Protein AF-A0A401TPR6-F1 (afdb_monomer)

Nearest PDB structures (foldseek):
  6ixg-assembly2_B  TM=4.872E-01  e=2.175E+00  Homo sapiens
  3q84-assembly1_A  TM=4.710E-01  e=4.325E+00  Homo sapiens

Structure (mmCIF, N/CA/C/O backbone):
data_AF-A0A401TPR6-F1
#
_entry.id   AF-A0A401TPR6-F1
#
loop_
_atom_site.group_PDB
_atom_site.id
_atom_site.type_symbol
_atom_site.label_atom_id
_atom_site.label_alt_id
_atom_site.label_comp_id
_atom_site.label_asym_id
_atom_site.label_entity_id
_atom_site.label_seq_id
_atom_site.pdbx_PDB_ins_code
_atom_site.Cartn_x
_atom_site.Cartn_y
_atom_site.Cartn_z
_atom_site.occupancy
_atom_site.B_iso_or_equiv
_atom_site.auth_seq_id
_atom_site.auth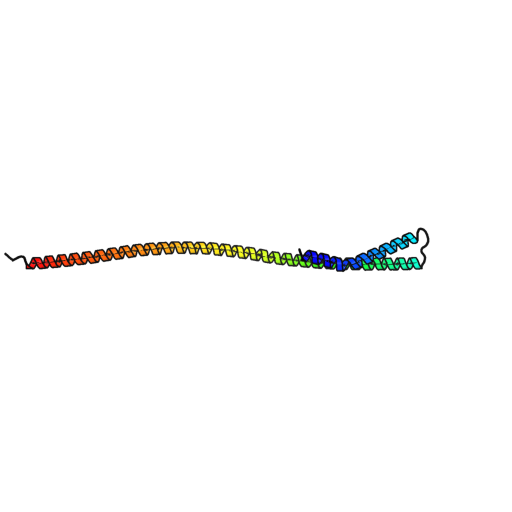_comp_id
_atom_site.auth_asym_id
_atom_site.auth_atom_id
_atom_site.pdbx_PDB_model_num
ATOM 1 N N . MET A 1 1 ? -4.131 3.617 -12.594 1.00 53.53 1 MET A N 1
ATOM 2 C CA . MET A 1 1 ? -4.281 3.525 -14.063 1.00 53.53 1 MET A CA 1
ATOM 3 C C . MET A 1 1 ? -3.724 4.796 -14.695 1.00 53.53 1 MET A C 1
ATOM 5 O O . MET A 1 1 ? -2.890 4.663 -15.572 1.00 53.53 1 MET A O 1
ATOM 9 N N . GLU A 1 2 ? -4.027 5.976 -14.137 1.00 60.84 2 GLU A N 1
ATOM 10 C CA . GLU A 1 2 ? -3.435 7.270 -14.538 1.00 60.84 2 GLU A CA 1
ATOM 11 C C . GLU A 1 2 ? -1.892 7.301 -14.528 1.00 60.84 2 GLU A C 1
ATOM 13 O O . GLU A 1 2 ? -1.305 7.735 -15.510 1.00 60.84 2 GLU A O 1
ATOM 18 N N . ASP A 1 3 ? -1.216 6.764 -13.503 1.00 68.31 3 ASP A N 1
ATOM 19 C CA . ASP A 1 3 ? 0.262 6.804 -13.454 1.00 68.31 3 ASP A CA 1
ATOM 20 C C . ASP A 1 3 ? 0.933 6.021 -14.594 1.00 68.31 3 ASP A C 1
ATOM 22 O O . ASP A 1 3 ? 1.971 6.422 -15.110 1.00 68.31 3 ASP A O 1
ATOM 26 N N . CYS A 1 4 ? 0.328 4.913 -15.028 1.00 72.06 4 CYS A N 1
ATOM 27 C CA . CYS A 1 4 ? 0.882 4.078 -16.094 1.00 72.06 4 CYS A CA 1
ATOM 28 C C . CYS A 1 4 ? 0.769 4.780 -17.457 1.00 72.06 4 CYS A C 1
ATOM 30 O O . CYS A 1 4 ? 1.705 4.750 -18.250 1.00 72.06 4 CYS A O 1
ATOM 32 N N . GLU A 1 5 ? -0.343 5.485 -17.684 1.00 80.00 5 GLU A N 1
ATOM 33 C CA . GLU A 1 5 ? -0.560 6.306 -18.880 1.00 80.00 5 GLU A CA 1
ATOM 34 C C . GLU A 1 5 ? 0.371 7.528 -18.927 1.00 80.00 5 GLU A C 1
ATOM 36 O O . GLU A 1 5 ? 0.741 7.984 -20.011 1.00 80.00 5 GLU A O 1
ATOM 41 N N . VAL A 1 6 ? 0.770 8.058 -17.765 1.00 83.19 6 VAL A N 1
ATOM 42 C CA . VAL A 1 6 ? 1.770 9.132 -17.663 1.00 83.19 6 VAL A CA 1
ATOM 43 C C . VAL A 1 6 ? 3.158 8.605 -18.025 1.00 83.19 6 VAL A C 1
ATOM 45 O O . VAL A 1 6 ? 3.787 9.161 -18.920 1.00 83.19 6 VAL A O 1
ATOM 48 N N . TYR A 1 7 ? 3.597 7.487 -17.439 1.00 80.81 7 TYR A N 1
ATOM 49 C CA . TYR A 1 7 ? 4.898 6.890 -17.772 1.00 80.81 7 TYR A CA 1
ATOM 50 C C . TYR A 1 7 ? 5.009 6.478 -19.245 1.00 80.81 7 TYR A C 1
ATOM 52 O O . TYR A 1 7 ? 6.059 6.660 -19.862 1.00 80.81 7 TYR A O 1
ATOM 60 N N . GLU A 1 8 ? 3.934 5.953 -19.838 1.00 83.94 8 GLU A N 1
ATOM 61 C CA . GLU A 1 8 ? 3.906 5.625 -21.266 1.00 83.94 8 GLU A CA 1
ATOM 62 C C . GLU A 1 8 ? 4.072 6.878 -22.137 1.00 83.94 8 GLU A C 1
ATOM 64 O O . GLU A 1 8 ? 4.834 6.870 -23.111 1.00 83.94 8 GLU A O 1
ATOM 69 N N . ARG A 1 9 ? 3.396 7.975 -21.774 1.00 88.44 9 ARG A N 1
ATOM 70 C CA . ARG A 1 9 ? 3.517 9.257 -22.475 1.00 88.44 9 ARG A CA 1
ATOM 71 C C . ARG A 1 9 ? 4.926 9.825 -22.358 1.00 88.44 9 ARG A C 1
ATOM 73 O O . ARG A 1 9 ? 5.513 10.155 -23.385 1.00 88.44 9 ARG A O 1
ATOM 80 N N . ASP A 1 10 ? 5.473 9.874 -21.149 1.00 85.19 10 ASP A N 1
ATOM 81 C CA . ASP A 1 10 ? 6.802 10.427 -20.878 1.00 85.19 10 ASP A CA 1
ATOM 82 C C . ASP A 1 10 ? 7.890 9.619 -21.600 1.00 85.19 10 ASP A C 1
ATOM 84 O O . ASP A 1 10 ? 8.790 10.186 -22.222 1.00 85.19 10 ASP A O 1
ATOM 88 N N . CYS A 1 11 ? 7.754 8.288 -21.625 1.00 84.38 11 CYS A N 1
ATOM 89 C CA . CYS A 1 11 ? 8.615 7.403 -22.408 1.00 84.38 11 CYS A CA 1
ATOM 90 C C . CYS A 1 11 ? 8.546 7.709 -23.896 1.00 84.38 11 CYS A C 1
ATOM 92 O O . CYS A 1 11 ? 9.571 7.904 -24.556 1.00 84.38 11 CYS A O 1
ATOM 94 N N . LYS A 1 12 ? 7.334 7.822 -24.435 1.00 89.12 12 LYS A N 1
ATOM 95 C CA . LYS A 1 12 ? 7.153 8.135 -25.845 1.00 89.12 12 LYS A CA 1
ATOM 96 C C . LYS A 1 12 ? 7.735 9.504 -26.197 1.00 89.12 12 LYS A C 1
ATOM 98 O O . LYS A 1 12 ? 8.394 9.613 -27.229 1.00 89.12 12 LYS A O 1
ATOM 103 N N . GLU A 1 13 ? 7.524 10.521 -25.371 1.00 90.88 13 GLU A N 1
ATOM 104 C CA . GLU A 1 13 ? 8.022 11.879 -25.605 1.00 90.88 13 GLU A CA 1
ATOM 105 C C . GLU A 1 13 ? 9.549 11.974 -25.502 1.00 90.88 13 GLU A C 1
ATOM 107 O O . GLU A 1 13 ? 10.171 12.638 -26.333 1.00 90.88 13 GLU A O 1
ATOM 112 N N . ALA A 1 14 ? 10.166 11.271 -24.550 1.00 86.25 14 ALA A N 1
ATOM 113 C CA . ALA A 1 14 ? 11.611 11.305 -24.347 1.00 86.25 14 ALA A CA 1
ATOM 114 C C . ALA A 1 14 ? 12.388 10.442 -25.358 1.00 86.25 14 ALA A C 1
ATOM 116 O O . ALA A 1 14 ? 13.434 10.860 -25.855 1.00 86.25 14 ALA A O 1
ATOM 117 N N . VAL A 1 15 ? 11.888 9.243 -25.678 1.00 89.12 15 VAL A N 1
ATOM 118 C CA . VAL A 1 15 ? 12.634 8.230 -26.449 1.00 89.12 15 VAL A CA 1
ATOM 119 C C . VAL A 1 15 ? 12.364 8.333 -27.952 1.00 89.12 15 VAL A C 1
ATOM 121 O O . VAL A 1 15 ? 13.291 8.229 -28.761 1.00 89.12 15 VAL A O 1
ATOM 124 N N . SER A 1 16 ? 11.108 8.568 -28.355 1.00 89.75 16 SER A N 1
ATOM 125 C CA . SER A 1 16 ? 10.715 8.502 -29.774 1.00 89.75 16 SER A CA 1
ATOM 126 C C . SER A 1 16 ? 11.479 9.470 -30.684 1.00 89.75 16 SER A C 1
ATOM 128 O O . SER A 1 16 ? 11.847 9.052 -31.781 1.00 89.75 16 SER A O 1
ATOM 130 N N . PRO A 1 17 ? 11.752 10.736 -30.305 1.00 90.38 17 PRO A N 1
ATOM 131 C CA . PRO A 1 17 ? 12.415 11.679 -31.206 1.00 90.38 17 PRO A CA 1
ATOM 132 C C . PRO A 1 17 ? 13.820 11.242 -31.634 1.00 90.38 17 PRO A C 1
ATOM 134 O O . PRO A 1 17 ? 14.162 11.374 -32.811 1.00 90.38 17 PRO A O 1
ATOM 137 N N . SER A 1 18 ? 14.621 10.733 -30.696 1.00 85.44 18 SER A N 1
ATOM 138 C CA . SER A 1 18 ? 15.989 10.272 -30.962 1.00 85.44 18 SER A CA 1
ATOM 139 C C . SER A 1 18 ? 15.973 8.905 -31.646 1.00 85.44 18 SER A C 1
ATOM 141 O O . SER A 1 18 ? 16.673 8.684 -32.629 1.00 85.44 18 SER A O 1
ATOM 143 N N . PHE A 1 19 ? 15.074 8.010 -31.227 1.00 87.19 19 PHE A N 1
ATOM 144 C CA . PHE A 1 19 ? 14.914 6.700 -31.858 1.00 87.19 19 PHE A CA 1
ATOM 145 C C . PHE A 1 19 ? 14.510 6.805 -33.338 1.00 87.19 19 PHE A C 1
ATOM 147 O O . PHE A 1 19 ? 15.113 6.168 -34.203 1.00 87.19 19 PHE A O 1
ATOM 154 N N . LEU A 1 20 ? 13.533 7.662 -33.656 1.00 92.25 20 LEU A N 1
ATOM 155 C CA . LEU A 1 20 ? 13.089 7.897 -35.033 1.00 92.25 20 LEU A CA 1
ATOM 156 C C . LEU A 1 20 ? 14.179 8.551 -35.890 1.00 92.25 20 LEU A C 1
ATOM 158 O O . LEU A 1 20 ? 14.317 8.201 -37.064 1.00 92.25 20 LEU A O 1
ATOM 162 N N . ARG A 1 21 ? 14.975 9.467 -35.322 1.00 87.44 21 ARG A N 1
ATOM 163 C CA . ARG A 1 21 ? 16.141 10.048 -36.008 1.00 87.44 21 ARG A CA 1
ATOM 164 C C . ARG A 1 21 ? 17.209 8.998 -36.299 1.00 87.44 21 ARG A C 1
ATOM 166 O O . ARG A 1 21 ? 17.687 8.935 -37.428 1.00 87.44 21 ARG A O 1
ATOM 173 N N . GLY A 1 22 ? 17.504 8.127 -35.335 1.00 84.75 22 GLY A N 1
ATOM 174 C CA . GLY A 1 22 ? 18.422 7.002 -35.516 1.00 84.75 22 GLY A CA 1
ATOM 175 C C . GLY A 1 22 ? 17.985 6.062 -36.642 1.00 84.75 22 GLY A C 1
ATOM 176 O O . GLY A 1 22 ? 18.773 5.768 -37.540 1.00 84.75 22 GLY A O 1
ATOM 177 N N . ILE A 1 23 ? 16.707 5.658 -36.655 1.00 90.12 23 ILE A N 1
ATOM 178 C CA . ILE A 1 23 ? 16.134 4.848 -37.745 1.00 90.12 23 ILE A CA 1
ATOM 179 C C . ILE A 1 23 ? 16.237 5.579 -39.084 1.00 90.12 23 ILE A C 1
ATOM 181 O O . ILE A 1 23 ? 16.615 4.969 -40.080 1.00 90.12 23 ILE A O 1
ATOM 185 N N . SER A 1 24 ? 15.930 6.876 -39.119 1.00 89.88 24 SER A N 1
ATOM 186 C CA . SER A 1 24 ? 15.990 7.666 -40.353 1.00 89.88 24 SER A CA 1
ATOM 187 C C . SER A 1 24 ? 17.411 7.709 -40.925 1.00 89.88 24 SER A C 1
ATOM 189 O O . SER A 1 24 ? 17.583 7.460 -42.113 1.00 89.88 24 SER A O 1
ATOM 191 N N . SER A 1 25 ? 18.437 7.918 -40.092 1.00 85.25 25 SER A N 1
ATOM 192 C CA . SER A 1 25 ? 19.841 7.847 -40.531 1.00 85.25 25 SER A CA 1
ATOM 193 C C . SER A 1 25 ? 20.234 6.449 -41.028 1.00 85.25 25 SER A C 1
ATOM 195 O O . SER A 1 25 ? 20.948 6.331 -42.022 1.00 85.25 25 SER A O 1
ATOM 197 N N . ILE A 1 26 ? 19.727 5.375 -40.411 1.00 87.62 26 ILE A N 1
ATOM 198 C CA . ILE A 1 26 ? 19.935 3.999 -40.904 1.00 87.62 26 ILE A CA 1
ATOM 199 C C . ILE A 1 26 ? 19.272 3.779 -42.269 1.00 87.62 26 ILE A C 1
ATOM 201 O O . ILE A 1 26 ? 19.862 3.145 -43.144 1.00 87.62 26 ILE A O 1
ATOM 205 N N . LEU A 1 27 ? 18.062 4.297 -42.478 1.00 88.69 27 LEU A N 1
ATOM 206 C CA . LEU A 1 27 ? 17.375 4.195 -43.767 1.00 88.69 27 LEU A CA 1
ATOM 207 C C . LEU A 1 27 ? 18.138 4.956 -44.858 1.00 88.69 27 LEU A C 1
ATOM 209 O O . LEU A 1 27 ? 18.379 4.392 -45.924 1.00 88.69 27 LEU A O 1
ATOM 213 N N . THR A 1 28 ? 18.627 6.162 -44.565 1.00 86.56 28 THR A N 1
ATOM 214 C CA . THR A 1 28 ? 19.492 6.926 -45.478 1.00 86.56 28 THR A CA 1
ATOM 215 C C . THR A 1 28 ? 20.786 6.170 -45.801 1.00 86.56 28 THR A C 1
ATOM 217 O O . THR A 1 28 ? 21.222 6.148 -46.952 1.00 86.56 28 THR A O 1
ATOM 220 N N . LEU A 1 29 ? 21.398 5.497 -44.818 1.00 85.00 29 LEU A N 1
ATOM 221 C CA . LEU A 1 29 ? 22.565 4.634 -45.049 1.00 85.00 29 LEU A CA 1
ATOM 222 C C . LEU A 1 29 ? 22.257 3.486 -46.006 1.00 85.00 29 LEU A C 1
ATOM 224 O O . LEU A 1 29 ? 23.055 3.202 -46.900 1.00 85.00 29 LEU A O 1
ATOM 228 N N . LEU A 1 30 ? 21.112 2.827 -45.827 1.00 85.56 30 LEU A N 1
ATOM 229 C CA . LEU A 1 30 ? 20.671 1.744 -46.702 1.00 85.56 30 LEU A CA 1
ATOM 230 C C . LEU A 1 30 ? 20.417 2.251 -48.123 1.00 85.56 30 LEU A C 1
ATOM 232 O O . LEU A 1 30 ? 20.852 1.612 -49.077 1.00 85.56 30 LEU A O 1
ATOM 236 N N . GLU A 1 31 ? 19.791 3.416 -48.279 1.00 85.06 31 GLU A N 1
ATOM 237 C CA . GLU A 1 31 ? 19.596 4.051 -49.584 1.00 85.06 31 GLU A CA 1
ATOM 238 C C . GLU A 1 31 ? 20.929 4.391 -50.256 1.00 85.06 31 GLU A C 1
ATOM 240 O O . GLU A 1 31 ? 21.114 4.086 -51.435 1.00 85.06 31 GLU A O 1
ATOM 245 N N . LEU A 1 32 ? 21.892 4.949 -49.517 1.00 80.81 32 LEU A N 1
ATOM 246 C CA . LEU A 1 32 ? 23.238 5.231 -50.025 1.00 80.81 32 LEU A CA 1
ATOM 247 C C . LEU A 1 32 ? 23.976 3.948 -50.431 1.00 80.81 32 LEU A C 1
ATOM 249 O O . LEU A 1 32 ? 24.620 3.925 -51.480 1.00 80.81 32 LEU A O 1
ATOM 253 N N . ALA A 1 33 ? 23.855 2.876 -49.644 1.00 82.31 33 ALA A N 1
ATOM 254 C CA . ALA A 1 33 ? 24.453 1.577 -49.946 1.00 82.31 33 ALA A CA 1
ATOM 255 C C . ALA A 1 33 ? 23.840 0.941 -51.205 1.00 82.31 33 ALA A C 1
ATOM 257 O O . ALA A 1 33 ? 24.566 0.453 -52.069 1.00 82.31 33 ALA A O 1
ATOM 258 N N . VAL A 1 34 ? 22.512 0.990 -51.344 1.00 83.25 34 VAL A N 1
ATOM 259 C CA . VAL A 1 34 ? 21.800 0.498 -52.535 1.00 83.25 34 VAL A CA 1
ATOM 260 C C . VAL A 1 34 ? 22.159 1.330 -53.768 1.00 83.25 34 VAL A C 1
ATOM 262 O O . VAL A 1 34 ? 22.388 0.769 -54.838 1.00 83.25 34 VAL A O 1
ATOM 265 N N . SER A 1 35 ? 22.267 2.653 -53.616 1.00 77.56 35 SER A N 1
ATOM 266 C CA . SER A 1 35 ? 22.614 3.587 -54.698 1.00 77.56 35 SER A CA 1
ATOM 267 C C . SER A 1 35 ? 24.056 3.431 -55.181 1.00 77.56 35 SER A C 1
ATOM 269 O O . SER A 1 35 ? 24.335 3.639 -56.360 1.00 77.56 35 SER A O 1
ATOM 271 N N . ALA A 1 36 ? 24.975 3.056 -54.287 1.00 75.62 36 ALA A N 1
ATOM 272 C CA . ALA A 1 36 ? 26.353 2.725 -54.643 1.00 75.62 36 ALA A CA 1
ATOM 273 C C . ALA A 1 36 ? 26.457 1.405 -55.435 1.00 75.62 36 ALA A C 1
ATOM 275 O O . ALA A 1 36 ? 27.392 1.219 -56.217 1.00 75.62 36 ALA A O 1
ATOM 276 N N . GLY A 1 37 ? 25.475 0.507 -55.291 1.00 71.69 37 GLY A N 1
ATOM 277 C CA . GLY A 1 37 ? 25.417 -0.760 -56.018 1.00 71.69 37 GLY A CA 1
ATOM 278 C C . GLY A 1 37 ? 26.665 -1.623 -55.789 1.00 71.69 37 GLY A C 1
ATOM 279 O O . GLY A 1 37 ? 27.122 -1.785 -54.663 1.00 71.69 37 GLY A O 1
ATOM 280 N N . THR A 1 38 ? 27.222 -2.184 -56.870 1.00 66.88 38 THR A N 1
ATOM 281 C CA . THR A 1 38 ? 28.516 -2.903 -56.881 1.00 66.88 38 THR A CA 1
ATOM 282 C C . THR A 1 38 ? 29.692 -2.022 -57.327 1.00 66.88 38 THR A C 1
ATOM 284 O O . THR A 1 38 ? 30.753 -2.551 -57.656 1.00 66.88 38 THR A O 1
ATOM 287 N N . GLY A 1 39 ? 29.493 -0.706 -57.447 1.00 68.31 39 GLY A N 1
ATOM 288 C CA . GLY A 1 39 ? 30.518 0.244 -57.885 1.00 68.31 39 GLY A CA 1
ATOM 289 C C . GLY A 1 39 ? 31.299 0.857 -56.720 1.00 68.31 39 GLY A C 1
ATOM 290 O O . GLY A 1 39 ? 30.910 0.730 -55.560 1.00 68.31 39 GLY A O 1
ATOM 291 N N . ASP A 1 40 ? 32.394 1.553 -57.032 1.00 72.25 40 ASP A N 1
ATOM 292 C CA . ASP A 1 40 ? 33.168 2.281 -56.024 1.00 72.25 40 ASP A CA 1
ATOM 293 C C . ASP A 1 40 ? 32.403 3.515 -55.523 1.00 72.25 40 ASP A C 1
ATOM 295 O O . ASP A 1 40 ? 31.883 4.324 -56.297 1.00 72.25 40 ASP A O 1
ATOM 299 N N . LEU A 1 41 ? 32.363 3.680 -54.200 1.00 74.25 41 LEU A N 1
ATOM 300 C CA . LEU A 1 41 ? 31.793 4.857 -53.551 1.00 74.25 41 LEU A CA 1
ATOM 301 C C . LEU A 1 41 ? 32.612 6.106 -53.889 1.00 74.25 41 LEU A C 1
ATOM 303 O O . LEU A 1 41 ? 33.829 6.143 -53.699 1.00 74.25 41 LEU A O 1
ATOM 307 N N . SER A 1 42 ? 31.928 7.175 -54.299 1.00 82.69 42 SER A N 1
ATOM 308 C CA . SER A 1 42 ? 32.564 8.490 -54.395 1.00 82.69 42 SER A CA 1
ATOM 309 C C . SER A 1 42 ? 33.038 8.965 -53.014 1.00 82.69 42 SER A C 1
ATOM 311 O O . SER A 1 42 ? 32.448 8.621 -51.985 1.00 82.69 42 SER A O 1
ATOM 313 N N . GLU A 1 43 ? 34.069 9.812 -52.965 1.00 83.75 43 GLU A N 1
ATOM 314 C CA . GLU A 1 43 ? 34.561 10.379 -51.700 1.00 83.75 43 GLU A CA 1
ATOM 315 C C . GLU A 1 43 ? 33.462 11.157 -50.949 1.00 83.75 43 GLU A C 1
ATOM 317 O O . GLU A 1 43 ? 33.381 11.106 -49.720 1.00 83.75 43 GLU A O 1
ATOM 322 N N . ALA A 1 44 ? 32.571 11.833 -51.683 1.00 83.81 44 ALA A N 1
ATOM 323 C CA . ALA A 1 44 ? 31.422 12.532 -51.112 1.00 83.81 44 ALA A CA 1
ATOM 324 C C . ALA A 1 44 ? 30.418 11.555 -50.476 1.00 83.81 44 ALA A C 1
ATOM 326 O O . ALA A 1 44 ? 29.981 11.771 -49.347 1.00 83.81 44 ALA A O 1
ATOM 327 N N . SER A 1 45 ? 30.113 10.447 -51.158 1.00 81.38 45 SER A N 1
ATOM 328 C CA . SER A 1 45 ? 29.235 9.388 -50.643 1.00 81.38 45 SER A CA 1
ATOM 329 C C . SER A 1 45 ? 29.833 8.706 -49.412 1.00 81.38 45 SER A C 1
ATOM 331 O O . SER A 1 45 ? 29.115 8.446 -48.455 1.00 81.38 45 SER A O 1
ATOM 333 N N . SER A 1 46 ? 31.149 8.477 -49.396 1.00 83.31 46 SER A N 1
ATOM 334 C CA . SER A 1 46 ? 31.865 7.905 -48.248 1.00 83.31 46 SER A CA 1
ATOM 335 C C . SER A 1 46 ? 31.828 8.828 -47.019 1.00 83.31 46 SER A C 1
ATOM 337 O O . SE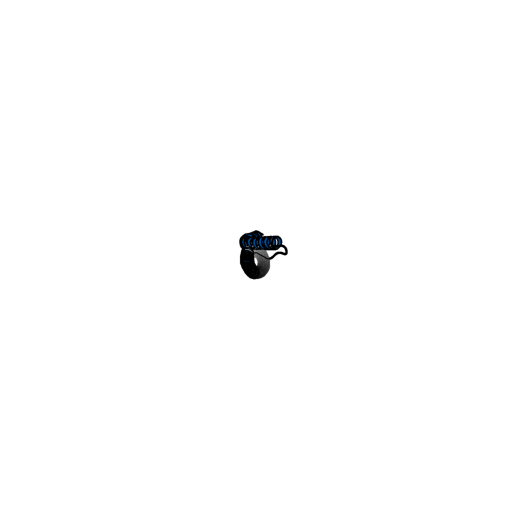R A 1 46 ? 31.550 8.378 -45.905 1.00 83.31 46 SER A O 1
ATOM 339 N N . LYS A 1 47 ? 32.009 10.145 -47.212 1.00 87.12 47 LYS A N 1
ATOM 340 C CA . LYS A 1 47 ? 31.839 11.143 -46.139 1.00 87.12 47 LYS A CA 1
ATOM 341 C C . LYS A 1 47 ? 30.408 11.164 -45.606 1.00 87.12 47 LYS A C 1
ATOM 343 O O . LYS A 1 47 ? 30.231 11.162 -44.391 1.00 87.12 47 LYS A O 1
ATOM 348 N N . GLN A 1 48 ? 29.411 11.130 -46.489 1.00 85.81 48 GLN A N 1
ATOM 349 C CA . GLN A 1 48 ? 28.006 11.072 -46.083 1.00 85.81 48 GLN A CA 1
ATOM 350 C C . GLN A 1 48 ? 27.706 9.793 -45.289 1.00 85.81 48 GLN A C 1
ATOM 352 O O . GLN A 1 48 ? 27.075 9.861 -44.242 1.00 85.81 48 GLN A O 1
ATOM 357 N N . PHE A 1 49 ? 28.233 8.646 -45.724 1.00 84.44 49 PHE A N 1
ATOM 358 C CA . PHE A 1 49 ? 28.082 7.368 -45.025 1.00 84.44 49 PHE A CA 1
ATOM 359 C C . PHE A 1 49 ? 28.630 7.434 -43.596 1.00 84.44 49 PHE A C 1
ATOM 361 O O . PHE A 1 49 ? 27.986 7.007 -42.643 1.00 84.44 49 PHE A O 1
ATOM 368 N N . LYS A 1 50 ? 29.811 8.033 -43.424 1.00 88.56 50 LYS A N 1
ATOM 369 C CA . LYS A 1 50 ? 30.399 8.220 -42.098 1.00 88.56 50 LYS A CA 1
ATOM 370 C C . LYS A 1 50 ? 29.538 9.124 -41.207 1.00 88.56 50 LYS A C 1
ATOM 372 O O . LYS A 1 50 ? 29.326 8.790 -40.046 1.00 88.56 50 LYS A O 1
ATOM 377 N N . ILE A 1 51 ? 29.027 10.231 -41.752 1.00 90.75 51 ILE A N 1
ATOM 378 C CA . ILE A 1 51 ? 28.159 11.164 -41.018 1.00 90.75 51 ILE A CA 1
ATOM 379 C C . ILE A 1 51 ? 26.878 10.464 -40.558 1.00 90.75 51 ILE A C 1
ATOM 381 O O . ILE A 1 51 ? 26.509 10.584 -39.393 1.00 90.75 51 ILE A O 1
ATOM 385 N N . GLU A 1 52 ? 26.224 9.702 -41.435 1.00 86.81 52 GLU A N 1
ATOM 386 C CA . GLU A 1 52 ? 24.987 9.009 -41.075 1.00 86.81 52 GLU A CA 1
ATOM 387 C C . GLU A 1 52 ? 25.224 7.874 -40.065 1.00 86.81 52 GLU A C 1
ATOM 389 O O . GLU A 1 52 ? 24.394 7.681 -39.181 1.00 86.81 52 GLU A O 1
ATOM 394 N N . ILE A 1 53 ? 26.365 7.168 -40.115 1.00 88.25 53 ILE A N 1
ATOM 395 C CA . ILE A 1 53 ? 26.733 6.179 -39.079 1.00 88.25 53 ILE A CA 1
ATOM 396 C C . ILE A 1 53 ? 26.901 6.860 -37.721 1.00 88.25 53 ILE A C 1
ATOM 398 O O . ILE A 1 53 ? 26.355 6.394 -36.721 1.00 88.25 53 ILE A O 1
ATOM 402 N N . GLU A 1 54 ? 27.662 7.954 -37.668 1.0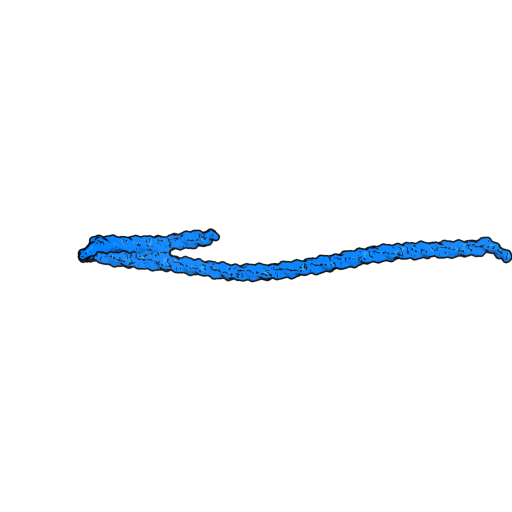0 92.25 54 GLU A N 1
ATOM 403 C CA . GLU A 1 54 ? 27.906 8.685 -36.422 1.00 92.25 54 GLU A CA 1
ATOM 404 C C . GLU A 1 54 ? 26.613 9.303 -35.869 1.00 92.25 54 GLU A C 1
ATOM 406 O O . GLU A 1 54 ? 26.403 9.309 -34.653 1.00 92.25 54 GLU A O 1
ATOM 411 N N . SER A 1 55 ? 25.735 9.782 -36.754 1.00 87.69 55 SER A N 1
ATOM 412 C CA . SER A 1 55 ? 24.406 10.301 -36.417 1.00 87.69 55 SER A CA 1
ATOM 413 C C . SER A 1 55 ? 23.512 9.198 -35.848 1.00 87.69 55 SER A C 1
ATOM 415 O O . SER A 1 55 ? 23.021 9.328 -34.726 1.00 87.69 55 SER A O 1
ATOM 417 N N . ALA A 1 56 ? 23.380 8.072 -36.558 1.00 86.44 56 ALA A N 1
ATOM 418 C CA . ALA A 1 56 ? 22.586 6.928 -36.120 1.00 86.44 56 ALA A CA 1
ATOM 419 C C . ALA A 1 56 ? 23.049 6.405 -34.755 1.00 86.44 56 ALA A C 1
ATOM 421 O O . ALA A 1 56 ? 22.230 6.210 -33.860 1.00 86.44 56 ALA A O 1
ATOM 422 N N . LEU A 1 57 ? 24.363 6.235 -34.573 1.00 90.25 57 LEU A N 1
ATOM 423 C CA . LEU A 1 57 ? 24.936 5.772 -33.313 1.00 90.25 57 LEU A CA 1
ATOM 424 C C . LEU A 1 57 ? 24.615 6.735 -32.164 1.00 90.25 57 LEU A C 1
ATOM 426 O O . LEU A 1 57 ? 24.173 6.300 -31.104 1.00 90.25 57 LEU A O 1
ATOM 430 N N . ARG A 1 58 ? 24.806 8.043 -32.367 1.00 94.75 58 ARG A N 1
ATOM 431 C CA . ARG A 1 58 ? 24.544 9.054 -31.335 1.00 94.75 58 ARG A CA 1
ATOM 432 C C . ARG A 1 58 ? 23.074 9.091 -30.929 1.00 94.75 58 ARG A C 1
ATOM 434 O O . ARG A 1 58 ? 22.772 9.155 -29.739 1.00 94.75 58 ARG A O 1
ATOM 441 N N . GLU A 1 59 ? 22.178 9.081 -31.906 1.00 90.75 59 GLU A N 1
ATOM 442 C CA . GLU A 1 59 ? 20.736 9.192 -31.683 1.00 90.75 59 GLU A CA 1
ATOM 443 C C . GLU A 1 59 ? 20.170 7.921 -31.027 1.00 90.75 59 GLU A C 1
ATOM 445 O O . GLU A 1 59 ? 19.351 8.019 -30.114 1.00 90.75 59 GLU A O 1
ATOM 450 N N . ILE A 1 60 ? 20.670 6.734 -31.397 1.00 89.94 60 ILE A N 1
ATOM 451 C CA . ILE A 1 60 ? 20.291 5.467 -30.748 1.00 89.94 60 ILE A CA 1
ATOM 452 C C . ILE A 1 60 ? 20.797 5.409 -29.307 1.00 89.94 60 ILE A C 1
ATOM 454 O O . ILE A 1 60 ? 20.011 5.094 -28.419 1.00 89.94 60 ILE A O 1
ATOM 458 N N . LEU A 1 61 ? 22.059 5.769 -29.051 1.00 93.75 61 LEU A N 1
ATOM 459 C CA . LEU A 1 61 ? 22.594 5.812 -27.684 1.00 93.75 61 LEU A CA 1
ATOM 460 C C . LEU A 1 61 ? 21.834 6.817 -26.811 1.00 93.75 61 LEU A C 1
ATOM 462 O O . LEU A 1 61 ? 21.561 6.552 -25.647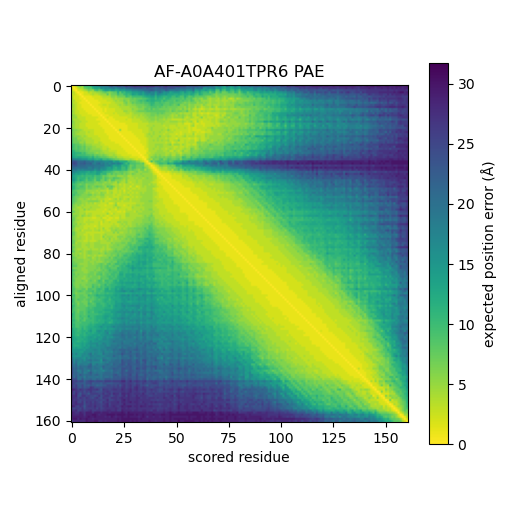 1.00 93.75 61 LEU A O 1
ATOM 466 N N . SER A 1 62 ? 21.440 7.956 -27.386 1.00 91.88 62 SER A N 1
ATOM 467 C CA . SER A 1 62 ? 20.632 8.954 -26.676 1.00 91.88 62 SER A CA 1
ATOM 468 C C . SER A 1 62 ? 19.227 8.430 -26.356 1.00 91.88 62 SER A C 1
ATOM 470 O O . SER A 1 62 ? 18.694 8.717 -25.287 1.00 91.88 62 SER A O 1
ATOM 472 N N . ALA A 1 63 ? 18.622 7.655 -27.264 1.00 88.88 63 ALA A N 1
ATOM 473 C CA . ALA A 1 63 ? 17.339 6.996 -27.027 1.00 88.88 63 ALA A CA 1
ATOM 474 C C . ALA A 1 63 ? 17.444 5.903 -25.948 1.00 88.88 63 ALA A C 1
ATOM 476 O O . ALA A 1 63 ? 16.567 5.804 -25.093 1.00 88.88 63 ALA A O 1
ATOM 477 N N . GLU A 1 64 ? 18.521 5.116 -25.969 1.00 92.75 64 GLU A N 1
ATOM 478 C CA . GLU A 1 64 ? 18.815 4.090 -24.965 1.00 92.75 64 GLU A CA 1
ATOM 479 C C . GLU A 1 64 ? 19.004 4.707 -23.575 1.00 92.75 64 GLU A C 1
ATOM 481 O O . GLU A 1 64 ? 18.378 4.263 -22.615 1.00 92.75 64 GLU A O 1
ATOM 486 N N . GLU A 1 65 ? 19.795 5.777 -23.467 1.00 94.06 65 GLU A N 1
ATOM 487 C CA . GLU A 1 65 ? 20.009 6.473 -22.198 1.00 94.06 65 GLU A CA 1
ATOM 488 C C . GLU A 1 65 ? 18.703 7.073 -21.655 1.00 94.06 65 GLU A C 1
ATOM 490 O O . GLU A 1 65 ? 18.410 6.955 -20.464 1.00 94.06 65 GLU A O 1
ATOM 495 N N . ALA A 1 66 ? 17.886 7.679 -22.523 1.00 90.50 66 ALA A N 1
ATOM 496 C CA . ALA A 1 66 ? 16.578 8.200 -22.138 1.00 90.50 66 ALA A CA 1
ATOM 497 C C . ALA A 1 66 ? 15.644 7.085 -21.638 1.00 90.50 66 ALA A C 1
ATOM 499 O O . ALA A 1 66 ? 14.997 7.252 -20.606 1.00 90.50 66 ALA A O 1
ATOM 500 N N . ALA A 1 67 ? 15.609 5.939 -22.323 1.00 89.56 67 ALA A N 1
ATOM 501 C CA . ALA A 1 67 ? 14.816 4.790 -21.899 1.00 89.56 67 ALA A CA 1
ATOM 502 C C . ALA A 1 67 ? 15.304 4.222 -20.556 1.00 89.56 67 ALA A C 1
ATOM 504 O O . ALA A 1 67 ? 14.484 3.936 -19.687 1.00 89.56 67 ALA A O 1
ATOM 505 N N . SER A 1 68 ? 16.623 4.116 -20.358 1.00 93.38 68 SER A N 1
ATOM 506 C CA . SER A 1 68 ? 17.215 3.625 -19.108 1.00 93.38 68 SER A CA 1
ATOM 507 C C . SER A 1 68 ? 16.802 4.477 -17.912 1.00 93.38 68 SER A C 1
ATOM 509 O O . SER A 1 68 ? 16.377 3.934 -16.900 1.00 93.38 68 SER A O 1
ATOM 511 N N . ARG A 1 69 ? 16.853 5.810 -18.037 1.00 91.81 69 ARG A N 1
ATOM 512 C CA . ARG A 1 69 ? 16.448 6.715 -16.947 1.00 91.81 69 ARG A CA 1
ATOM 513 C C . ARG A 1 69 ? 14.984 6.531 -16.553 1.00 91.81 69 ARG A C 1
ATOM 515 O O . ARG A 1 69 ? 14.654 6.590 -15.377 1.00 91.81 69 ARG A O 1
ATOM 522 N N . ILE A 1 70 ? 14.114 6.282 -17.529 1.00 89.88 70 ILE A N 1
ATOM 523 C CA . ILE A 1 70 ? 12.689 6.055 -17.267 1.00 89.88 70 ILE A CA 1
ATOM 524 C C . ILE A 1 70 ? 12.469 4.722 -16.556 1.00 89.88 70 ILE A C 1
ATOM 526 O O . ILE A 1 70 ? 11.637 4.650 -15.656 1.00 89.88 70 ILE A O 1
ATOM 530 N N . VAL A 1 71 ? 13.218 3.679 -16.922 1.00 90.25 71 VAL A N 1
ATOM 531 C CA . VAL A 1 71 ? 13.196 2.405 -16.189 1.00 90.25 71 VAL A CA 1
ATOM 532 C C . VAL A 1 71 ? 13.633 2.619 -14.739 1.00 90.25 71 VAL A C 1
ATOM 534 O O . VAL A 1 71 ? 12.912 2.201 -13.837 1.00 90.25 71 VAL A O 1
ATOM 537 N N . ASP A 1 72 ? 14.732 3.344 -14.513 1.00 92.31 72 ASP A N 1
ATOM 538 C CA . ASP A 1 72 ? 15.220 3.656 -13.164 1.00 92.31 72 ASP A CA 1
ATOM 539 C C . ASP A 1 72 ? 14.173 4.432 -12.339 1.00 92.31 72 ASP A C 1
ATOM 541 O O . ASP A 1 72 ? 13.953 4.141 -11.159 1.00 92.31 72 ASP A O 1
ATOM 545 N N . ASP A 1 73 ? 13.483 5.397 -12.956 1.00 90.12 73 ASP A N 1
ATOM 546 C CA . ASP A 1 73 ? 12.418 6.170 -12.310 1.00 90.12 73 ASP A CA 1
ATOM 547 C C . ASP A 1 73 ? 11.203 5.298 -11.950 1.00 90.12 73 ASP A C 1
ATOM 549 O O . ASP A 1 73 ? 10.627 5.445 -10.864 1.00 90.12 73 ASP A O 1
ATOM 553 N N . VAL A 1 74 ? 10.811 4.378 -12.838 1.00 89.62 74 VAL A N 1
ATOM 554 C CA . VAL A 1 74 ? 9.719 3.425 -12.591 1.00 89.62 74 VAL A CA 1
ATOM 555 C C . VAL A 1 74 ? 10.088 2.467 -11.462 1.00 89.62 74 VAL A C 1
ATOM 557 O O . VAL A 1 74 ? 9.290 2.294 -10.537 1.00 89.62 74 VAL A O 1
ATOM 560 N N . ASP A 1 75 ? 11.297 1.907 -11.477 1.00 92.12 75 ASP A N 1
ATOM 561 C CA . ASP A 1 75 ? 11.781 1.004 -10.432 1.00 92.12 75 ASP A CA 1
ATOM 562 C C . ASP A 1 75 ? 11.812 1.712 -9.070 1.00 92.12 75 ASP A C 1
ATOM 564 O O . ASP A 1 75 ? 11.255 1.210 -8.087 1.00 92.12 75 ASP A O 1
ATOM 568 N N . ALA A 1 76 ? 12.342 2.937 -9.015 1.00 92.56 76 ALA A N 1
ATOM 569 C CA . ALA A 1 76 ? 12.357 3.742 -7.796 1.00 92.56 76 ALA A CA 1
ATOM 570 C C . ALA A 1 76 ? 10.940 4.053 -7.275 1.00 92.56 76 ALA A C 1
ATOM 572 O O . ALA A 1 76 ? 10.698 4.070 -6.060 1.00 92.56 76 ALA A O 1
ATOM 573 N N . SER A 1 77 ? 9.981 4.308 -8.168 1.00 90.81 77 SER A N 1
ATOM 574 C CA . SER A 1 77 ? 8.572 4.488 -7.802 1.00 90.81 77 SER A CA 1
ATOM 575 C C . SER A 1 77 ? 7.940 3.199 -7.273 1.00 90.81 77 SER A C 1
ATOM 577 O O . SER A 1 77 ? 7.235 3.234 -6.258 1.00 90.81 77 SER A O 1
ATOM 579 N N . CYS A 1 78 ? 8.222 2.056 -7.897 1.00 90.75 78 CYS A N 1
ATOM 580 C CA . CYS A 1 78 ? 7.757 0.748 -7.445 1.00 90.75 78 CYS A CA 1
ATOM 581 C C . CYS A 1 78 ? 8.295 0.404 -6.05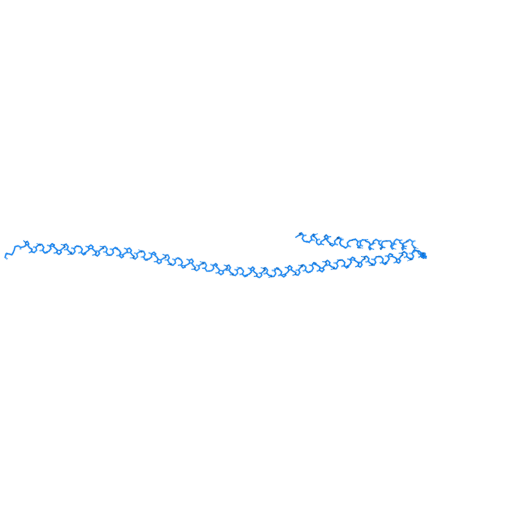0 1.00 90.75 78 CYS A C 1
ATOM 583 O O . CYS A 1 78 ? 7.517 0.006 -5.178 1.00 90.75 78 CYS A O 1
ATOM 585 N N . GLU A 1 79 ? 9.585 0.625 -5.794 1.00 95.25 79 GLU A N 1
ATOM 586 C CA . GLU A 1 79 ? 10.185 0.418 -4.472 1.00 95.25 79 GLU A CA 1
ATOM 587 C C . GLU A 1 79 ? 9.502 1.272 -3.396 1.00 95.25 79 GLU A C 1
ATOM 589 O O . GLU A 1 79 ? 9.108 0.761 -2.340 1.00 95.25 79 GLU A O 1
ATOM 594 N N . LYS A 1 80 ? 9.283 2.565 -3.674 1.00 94.56 80 LYS A N 1
ATOM 595 C CA . LYS A 1 80 ? 8.559 3.465 -2.761 1.00 94.56 80 LYS A CA 1
ATOM 596 C C . LYS A 1 80 ? 7.152 2.949 -2.469 1.00 94.56 80 LYS A C 1
ATOM 598 O O . LYS A 1 80 ? 6.743 2.928 -1.304 1.00 94.56 80 LYS A O 1
ATOM 603 N N . LEU A 1 81 ? 6.425 2.508 -3.496 1.00 94.38 81 LEU A N 1
ATOM 604 C CA . LEU A 1 81 ? 5.070 1.984 -3.345 1.00 94.38 81 LEU A CA 1
ATOM 605 C C . LEU A 1 81 ? 5.053 0.695 -2.512 1.00 94.38 81 LEU A C 1
ATOM 607 O O . LEU A 1 81 ? 4.200 0.541 -1.636 1.00 94.38 81 LEU A O 1
ATOM 611 N N . MET A 1 82 ? 6.021 -0.205 -2.708 1.00 94.75 82 MET A N 1
ATOM 612 C CA . MET A 1 82 ? 6.153 -1.426 -1.906 1.00 94.75 82 MET A CA 1
ATOM 613 C C . MET A 1 82 ? 6.414 -1.117 -0.429 1.00 94.75 82 MET A C 1
ATOM 615 O O . MET A 1 82 ? 5.798 -1.730 0.448 1.00 94.75 82 MET A O 1
ATOM 619 N N . VAL A 1 83 ? 7.280 -0.142 -0.135 1.00 96.62 83 VAL A N 1
ATOM 620 C CA . VAL A 1 83 ? 7.548 0.300 1.242 1.00 96.62 83 VAL A CA 1
ATOM 621 C C . VAL A 1 83 ? 6.290 0.895 1.879 1.00 96.62 83 VAL A C 1
ATOM 623 O O . VAL A 1 83 ? 5.938 0.529 3.006 1.00 96.62 83 VAL A O 1
ATOM 626 N N . GLN A 1 84 ? 5.577 1.769 1.162 1.00 96.25 84 GLN A N 1
ATOM 627 C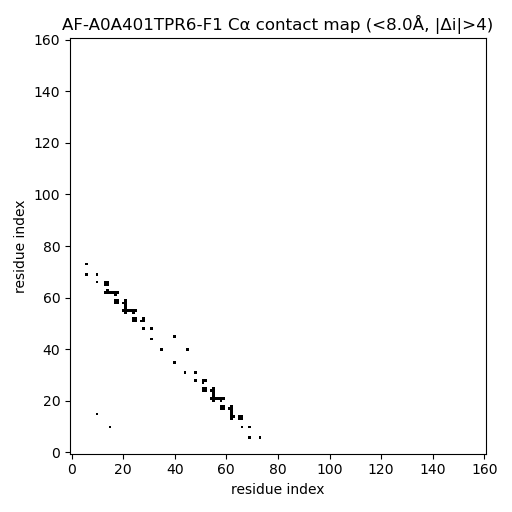 CA . GLN A 1 84 ? 4.321 2.359 1.639 1.00 96.25 84 GLN A CA 1
ATOM 628 C C . GLN A 1 84 ? 3.252 1.295 1.895 1.00 96.25 84 GLN A C 1
ATOM 630 O O . GLN A 1 84 ? 2.642 1.281 2.965 1.00 96.25 84 GLN A O 1
ATOM 635 N N . HIS A 1 85 ? 3.074 0.357 0.964 1.00 96.25 85 HIS A N 1
ATOM 636 C CA . HIS A 1 85 ? 2.160 -0.768 1.130 1.00 96.25 85 HIS A CA 1
ATOM 637 C C . HIS A 1 85 ? 2.532 -1.614 2.355 1.00 96.25 85 HIS A C 1
ATOM 639 O O . HIS A 1 85 ? 1.669 -1.961 3.162 1.00 96.25 85 HIS A O 1
ATOM 645 N N . GLY A 1 86 ? 3.822 -1.900 2.552 1.00 97.31 86 GLY A N 1
ATOM 646 C CA . GLY A 1 86 ? 4.311 -2.617 3.728 1.00 97.31 86 GLY A CA 1
ATOM 647 C C . GLY A 1 86 ? 3.976 -1.906 5.042 1.00 97.31 86 GLY A C 1
ATOM 648 O O . GLY A 1 86 ? 3.576 -2.560 6.007 1.00 97.31 86 GLY A O 1
ATOM 649 N N . LYS A 1 87 ? 4.093 -0.573 5.081 1.00 97.56 87 LYS A N 1
ATOM 650 C CA . LYS A 1 87 ? 3.719 0.245 6.243 1.00 97.56 87 LYS A CA 1
ATOM 651 C C . LYS A 1 87 ? 2.210 0.201 6.502 1.00 97.56 87 LYS A C 1
ATOM 653 O O . LYS A 1 87 ? 1.803 -0.167 7.600 1.00 97.56 87 LYS A O 1
ATOM 658 N N . LEU A 1 88 ? 1.396 0.479 5.484 1.00 97.25 88 LEU A N 1
ATOM 659 C CA . LEU A 1 88 ? -0.067 0.472 5.596 1.00 97.25 88 LEU A CA 1
ATOM 660 C C . LEU A 1 88 ? -0.609 -0.908 5.988 1.00 97.25 88 LEU A C 1
ATOM 662 O O . LEU A 1 88 ? -1.510 -1.015 6.815 1.00 97.25 88 LEU A O 1
ATOM 666 N N . SER A 1 89 ? -0.025 -1.983 5.456 1.00 97.75 89 SER A N 1
ATOM 667 C CA . SER A 1 89 ? -0.403 -3.355 5.810 1.00 97.75 89 SER A CA 1
ATOM 668 C C . SER A 1 89 ? -0.121 -3.674 7.284 1.00 97.75 89 SER A C 1
ATOM 670 O O . SER A 1 89 ? -0.905 -4.367 7.936 1.00 97.75 89 SER A O 1
ATOM 672 N N . LYS A 1 90 ? 0.987 -3.163 7.840 1.00 97.75 90 LYS A N 1
ATOM 673 C CA . LYS A 1 90 ? 1.291 -3.304 9.273 1.00 97.75 90 LYS A CA 1
ATOM 674 C C . LYS A 1 90 ? 0.303 -2.512 10.127 1.00 97.75 90 LYS A C 1
ATOM 676 O O . LYS A 1 90 ? -0.285 -3.095 11.034 1.00 97.75 90 LYS A O 1
ATOM 681 N N . GLU A 1 91 ? 0.067 -1.246 9.791 1.00 98.00 91 GLU A N 1
ATOM 682 C CA . GLU A 1 91 ? -0.892 -0.383 10.496 1.00 98.00 91 GLU A CA 1
ATOM 683 C C . GLU A 1 91 ? -2.304 -0.987 10.487 1.00 98.00 91 GLU A C 1
ATOM 685 O O . GLU A 1 91 ? -2.967 -1.045 11.521 1.00 98.00 91 GLU A O 1
ATOM 690 N N . GLN A 1 92 ? -2.743 -1.542 9.353 1.00 97.88 92 GLN A N 1
ATOM 691 C CA . GLN A 1 92 ? -4.025 -2.239 9.251 1.00 97.88 92 GLN A CA 1
ATOM 692 C C . GLN A 1 92 ? -4.113 -3.421 10.226 1.00 97.88 92 GLN A C 1
ATOM 694 O O . GLN A 1 92 ? -5.123 -3.582 10.914 1.00 97.88 92 GLN A O 1
ATOM 699 N N . LYS A 1 93 ? -3.065 -4.251 10.310 1.00 98.06 93 LYS A N 1
ATOM 700 C CA . LYS A 1 93 ? -3.027 -5.397 11.234 1.00 98.06 93 LYS A CA 1
ATOM 701 C C . LYS A 1 93 ? -3.053 -4.953 12.694 1.00 98.06 93 LYS A C 1
ATOM 703 O O . LYS A 1 93 ? -3.684 -5.614 13.516 1.00 98.06 93 LYS A O 1
ATOM 708 N N . GLU A 1 94 ? -2.367 -3.866 13.030 1.00 98.12 94 GLU A N 1
ATOM 709 C CA . GLU A 1 94 ? -2.379 -3.297 14.381 1.00 98.12 94 GLU A CA 1
ATOM 710 C C . GLU A 1 94 ? -3.763 -2.761 14.744 1.00 98.12 94 GLU A C 1
ATOM 712 O O . GLU A 1 94 ? -4.306 -3.135 15.783 1.00 98.12 94 GLU A O 1
ATOM 717 N N . LEU A 1 95 ? -4.390 -1.991 13.853 1.00 98.00 95 LEU A N 1
ATOM 718 C CA . LEU A 1 95 ? -5.749 -1.489 14.047 1.00 98.00 95 LEU A CA 1
ATOM 719 C C . LEU A 1 95 ? -6.771 -2.622 14.188 1.00 98.00 95 LEU A C 1
ATOM 721 O O . LEU A 1 95 ? -7.639 -2.548 15.052 1.00 98.00 95 LEU A O 1
ATOM 725 N N . GLN A 1 96 ? -6.650 -3.698 13.406 1.00 98.06 96 GLN A N 1
ATOM 726 C CA . GLN A 1 96 ? -7.507 -4.880 13.549 1.00 98.06 96 GLN A CA 1
ATOM 727 C C . GLN A 1 96 ? -7.348 -5.556 14.916 1.00 98.06 96 GLN A C 1
ATOM 729 O O . GLN A 1 96 ? -8.342 -5.969 15.514 1.00 98.06 96 GLN A O 1
ATOM 734 N N . LYS A 1 97 ? -6.116 -5.655 15.435 1.00 97.81 97 LYS A N 1
ATOM 735 C CA . LYS A 1 97 ? -5.874 -6.172 16.790 1.00 97.81 97 LYS A CA 1
ATOM 736 C C . LYS A 1 97 ? -6.499 -5.264 17.845 1.00 97.81 97 LYS A C 1
ATOM 738 O O . LYS A 1 97 ? -7.198 -5.767 18.718 1.00 97.81 97 LYS A O 1
ATOM 743 N N . CYS A 1 98 ? -6.291 -3.951 17.743 1.00 97.69 98 CYS A N 1
ATOM 744 C CA . CYS A 1 98 ? -6.879 -2.976 18.661 1.00 97.69 98 CYS A CA 1
ATOM 745 C C . CYS A 1 98 ? -8.407 -3.047 18.649 1.00 97.69 98 CYS A C 1
ATOM 747 O O . CYS A 1 98 ? -9.013 -3.133 19.712 1.00 97.69 98 CYS A O 1
ATOM 749 N N . LEU A 1 99 ? -9.021 -3.098 17.463 1.00 97.88 99 LEU A N 1
ATOM 750 C CA . LEU A 1 99 ? -10.468 -3.225 17.309 1.00 97.88 99 LEU A CA 1
ATOM 751 C C . LEU A 1 99 ? -10.998 -4.468 18.025 1.00 97.88 99 LEU A C 1
ATOM 753 O O . LEU A 1 99 ? -11.972 -4.373 18.766 1.00 97.88 99 LEU A O 1
ATOM 757 N N . LYS A 1 100 ? -10.339 -5.616 17.837 1.00 98.06 100 LYS A N 1
ATOM 758 C CA . LYS A 1 100 ? -10.722 -6.859 18.506 1.00 98.06 100 LYS A CA 1
ATOM 759 C C . LYS A 1 100 ? -10.610 -6.740 20.029 1.00 98.06 100 LYS A C 1
ATOM 761 O O . LYS A 1 100 ? -11.561 -7.066 20.725 1.00 98.06 100 LYS A O 1
ATOM 766 N N . CYS A 1 101 ? -9.502 -6.200 20.540 1.00 97.88 101 CYS A N 1
ATOM 767 C CA . CYS A 1 101 ? -9.339 -5.966 21.977 1.00 97.88 101 CYS A CA 1
ATOM 768 C C . CYS A 1 101 ? -10.436 -5.049 22.540 1.00 97.88 101 CYS A C 1
ATOM 770 O O . CYS A 1 101 ? -10.981 -5.323 23.605 1.00 97.88 101 CYS A O 1
ATOM 772 N N . THR A 1 102 ? -10.783 -3.971 21.833 1.00 97.19 102 THR A N 1
ATOM 773 C CA . THR A 1 102 ? -11.849 -3.054 22.257 1.00 97.19 102 THR A CA 1
ATOM 774 C C . THR A 1 102 ? -13.226 -3.716 22.212 1.00 97.19 102 THR A C 1
ATOM 776 O O . THR A 1 102 ? -14.047 -3.464 23.089 1.00 97.19 102 THR A O 1
ATOM 779 N N . GLN A 1 103 ? -13.490 -4.580 21.230 1.00 98.12 103 GLN A N 1
ATOM 780 C CA . GLN A 1 103 ? -14.721 -5.373 21.181 1.00 98.12 103 GLN A CA 1
ATOM 781 C C . GLN A 1 103 ? -14.819 -6.335 22.370 1.00 98.12 103 GLN A C 1
ATOM 783 O O . GLN A 1 103 ? -15.865 -6.392 23.011 1.00 98.12 103 GLN A O 1
ATOM 788 N N . ASP A 1 104 ? -13.731 -7.028 22.710 1.00 98.06 104 ASP A N 1
ATOM 789 C CA . ASP A 1 104 ? -13.691 -7.933 23.863 1.00 98.06 104 ASP A CA 1
ATOM 790 C C . ASP A 1 104 ? -13.939 -7.165 25.180 1.00 98.06 104 ASP A C 1
ATOM 792 O O . ASP A 1 104 ? -14.738 -7.592 26.014 1.00 98.06 104 ASP A O 1
ATOM 796 N N . GLN A 1 105 ? -13.335 -5.979 25.334 1.00 97.69 105 GLN A N 1
ATOM 797 C CA . GLN A 1 105 ? -13.584 -5.087 26.476 1.00 97.69 105 GLN A CA 1
ATOM 798 C C . GLN A 1 105 ? -15.039 -4.610 26.546 1.00 97.69 105 GLN A C 1
ATOM 800 O O . GLN A 1 105 ? -15.610 -4.523 27.633 1.00 97.69 105 GLN A O 1
ATOM 805 N N . LEU A 1 106 ? -15.654 -4.298 25.402 1.00 97.81 106 LEU A N 1
ATOM 806 C CA . LEU A 1 106 ? -17.056 -3.888 25.356 1.00 97.81 106 LEU A CA 1
ATOM 807 C C . LEU A 1 106 ? -17.971 -5.008 25.865 1.00 97.81 106 LEU A C 1
ATOM 809 O O . LEU A 1 106 ? -18.857 -4.741 26.674 1.00 97.81 106 LEU A O 1
ATOM 813 N N . VAL A 1 107 ? -17.721 -6.253 25.449 1.00 98.12 107 VAL A N 1
ATOM 814 C CA . VAL A 1 107 ? -18.470 -7.427 25.925 1.00 98.12 107 VAL A CA 1
ATOM 815 C C . VAL A 1 107 ? -18.336 -7.587 27.441 1.00 98.12 107 VAL A C 1
ATOM 817 O O . VAL A 1 107 ? -19.337 -7.790 28.128 1.00 98.12 107 VAL A O 1
ATOM 820 N N . GLU A 1 108 ? -17.127 -7.435 27.988 1.00 97.88 108 GLU A N 1
ATOM 821 C CA . GLU A 1 108 ? -16.898 -7.518 29.435 1.00 97.88 108 GLU A CA 1
ATOM 822 C C . GLU A 1 108 ? -17.684 -6.444 30.207 1.00 97.88 108 GLU A C 1
ATOM 824 O O . GLU A 1 108 ? -18.344 -6.743 31.209 1.00 97.88 108 GLU A O 1
ATOM 829 N N . VAL A 1 109 ? -17.672 -5.202 29.716 1.00 97.69 109 VAL A N 1
ATOM 830 C CA . VAL A 1 109 ? -18.420 -4.091 30.320 1.00 97.69 109 VAL A CA 1
ATOM 831 C C . VAL A 1 109 ? -19.930 -4.326 30.239 1.00 97.69 109 VAL A C 1
ATOM 833 O O . VAL A 1 109 ? -20.645 -4.063 31.210 1.00 97.69 109 VAL A O 1
ATOM 836 N N . GLU A 1 110 ? -20.439 -4.846 29.122 1.00 97.88 110 GLU A N 1
ATOM 837 C CA . GLU A 1 110 ? -21.856 -5.195 28.980 1.00 97.88 110 GLU A CA 1
ATOM 838 C C . GLU A 1 110 ? -22.282 -6.301 29.951 1.00 97.88 110 GLU A C 1
ATOM 840 O O . GLU A 1 110 ? -23.352 -6.218 30.562 1.00 97.88 110 GLU A O 1
ATOM 845 N N . ASP A 1 111 ? -21.442 -7.314 30.144 1.00 97.62 111 ASP A N 1
ATOM 846 C CA . ASP A 1 111 ? -21.697 -8.377 31.112 1.00 97.62 111 ASP A CA 1
ATOM 847 C C . ASP A 1 111 ? -21.667 -7.856 32.548 1.00 97.62 111 ASP A C 1
ATOM 849 O O . ASP A 1 111 ? -22.520 -8.222 33.366 1.00 97.62 111 ASP A O 1
ATOM 853 N N . GLN A 1 112 ? -20.736 -6.955 32.865 1.00 97.62 112 GLN A N 1
ATOM 854 C CA . GLN A 1 112 ? -20.702 -6.302 34.168 1.00 97.62 112 GLN A CA 1
ATOM 855 C C . GLN A 1 112 ? -21.953 -5.449 34.399 1.00 97.62 112 GLN A C 1
ATOM 857 O O . GLN A 1 112 ? -22.551 -5.536 35.475 1.00 97.62 112 GLN A O 1
ATOM 862 N N . ARG A 1 113 ? -22.420 -4.717 33.379 1.00 97.56 113 ARG A N 1
ATOM 863 C CA . ARG A 1 113 ? -23.675 -3.955 33.436 1.00 97.56 113 ARG A CA 1
ATOM 864 C C . ARG A 1 113 ? -24.861 -4.858 33.774 1.00 97.56 113 ARG A C 1
ATOM 866 O O . ARG A 1 113 ? -25.589 -4.561 34.718 1.00 97.56 113 ARG A O 1
ATOM 873 N N . LYS A 1 114 ? -25.016 -5.990 33.077 1.00 97.94 114 LYS A N 1
ATOM 874 C CA . LYS A 1 114 ? -26.094 -6.967 33.336 1.00 97.94 114 LYS A CA 1
ATOM 875 C C . LYS A 1 114 ? -26.045 -7.516 34.765 1.00 97.94 114 LYS A C 1
ATOM 877 O O . LYS A 1 114 ? -27.084 -7.655 35.411 1.00 97.94 114 LYS A O 1
ATOM 882 N N . ARG A 1 115 ? -24.849 -7.815 35.289 1.00 97.31 115 ARG A N 1
ATOM 883 C CA . ARG A 1 115 ? -24.680 -8.277 36.682 1.00 97.31 115 ARG A CA 1
ATOM 884 C C . ARG A 1 115 ? -25.124 -7.210 37.679 1.00 97.31 115 ARG A C 1
ATOM 886 O O . ARG A 1 115 ? -25.855 -7.527 38.616 1.00 97.31 115 ARG A O 1
ATOM 893 N N . THR A 1 116 ? -24.712 -5.961 37.474 1.00 97.38 116 THR A N 1
ATOM 894 C CA . THR A 1 116 ? -25.099 -4.839 38.337 1.00 97.38 116 THR A CA 1
ATOM 895 C C . THR A 1 116 ? -26.600 -4.557 38.265 1.00 97.38 116 THR A C 1
ATOM 897 O O . THR A 1 116 ? -27.223 -4.358 39.305 1.00 97.38 116 THR A O 1
ATOM 900 N N . GLU A 1 117 ? -27.209 -4.614 37.078 1.00 97.75 117 GLU A N 1
ATOM 901 C CA . GLU A 1 117 ? -28.667 -4.515 36.909 1.00 97.75 117 GLU A CA 1
ATOM 902 C C . GLU A 1 117 ? -29.397 -5.603 37.719 1.00 97.75 117 GLU A C 1
ATOM 904 O O . GLU A 1 117 ? -30.326 -5.299 38.470 1.00 97.75 117 GLU A O 1
ATOM 909 N N . GLY A 1 118 ? -28.925 -6.854 37.655 1.00 97.25 118 GLY A N 1
ATOM 910 C CA . GLY A 1 118 ? -29.473 -7.958 38.447 1.00 97.25 118 GLY A CA 1
ATOM 911 C C . GLY A 1 118 ? -29.339 -7.751 39.962 1.00 97.25 118 GLY A C 1
ATOM 912 O O . GLY A 1 118 ? -30.290 -7.988 40.711 1.00 97.25 118 GLY A O 1
ATOM 913 N N . GLN A 1 119 ? -28.190 -7.253 40.430 1.00 97.12 119 GLN A N 1
ATOM 914 C CA . GLN A 1 119 ? -27.979 -6.908 41.843 1.00 97.12 119 GLN A CA 1
ATOM 915 C C . GLN A 1 119 ? -28.920 -5.790 42.306 1.00 97.12 119 GLN A C 1
ATOM 917 O O . GLN A 1 119 ? -29.484 -5.869 43.399 1.00 97.12 119 GLN A O 1
ATOM 922 N N . LEU A 1 120 ? -29.124 -4.772 41.469 1.00 97.38 120 LEU A N 1
ATOM 923 C CA . LEU A 1 120 ? -30.004 -3.646 41.766 1.00 97.38 120 LEU A CA 1
ATOM 924 C C . LEU A 1 120 ? -31.466 -4.098 41.867 1.00 97.38 120 LEU A C 1
ATOM 926 O O . LEU A 1 120 ? -32.175 -3.704 42.795 1.00 97.38 120 LEU A O 1
ATOM 930 N N . GLN A 1 121 ? -31.900 -4.995 40.979 1.00 97.31 121 GLN A N 1
ATOM 931 C CA . GLN A 1 121 ? -33.235 -5.588 41.039 1.00 97.31 121 GLN A CA 1
ATOM 932 C C . GLN A 1 121 ? -33.433 -6.437 42.305 1.00 97.31 121 GLN A C 1
ATOM 934 O O . GLN A 1 121 ? -34.462 -6.313 42.973 1.00 97.31 121 GLN A O 1
ATOM 939 N N . ALA A 1 122 ? -32.444 -7.250 42.686 1.00 96.69 122 ALA A N 1
ATOM 940 C CA . ALA A 1 122 ? -32.492 -8.033 43.921 1.00 96.69 122 ALA A CA 1
ATOM 941 C C . ALA A 1 122 ? -32.552 -7.138 45.174 1.00 96.69 122 ALA A C 1
ATOM 943 O O . ALA A 1 122 ? -33.358 -7.380 46.076 1.00 96.69 122 ALA A O 1
ATOM 944 N N . ALA A 1 123 ? -31.753 -6.066 45.210 1.00 96.25 123 ALA A N 1
ATOM 945 C CA . ALA A 1 123 ? -31.771 -5.086 46.292 1.00 96.25 123 ALA A CA 1
ATOM 946 C C . ALA A 1 123 ? -33.131 -4.376 46.400 1.00 96.25 123 ALA A C 1
ATOM 948 O O . ALA A 1 123 ? -33.655 -4.226 47.504 1.00 96.25 123 ALA A O 1
ATOM 949 N N . ALA A 1 124 ? -33.746 -4.010 45.271 1.00 97.06 124 ALA A N 1
ATOM 950 C CA . ALA A 1 124 ? -35.075 -3.401 45.244 1.00 97.06 124 ALA A CA 1
ATOM 951 C C . ALA A 1 124 ? -36.165 -4.340 45.795 1.00 97.06 124 ALA A C 1
ATOM 953 O O . ALA A 1 124 ? -37.032 -3.915 46.562 1.00 97.06 124 ALA A O 1
ATOM 954 N N . VAL A 1 125 ? -36.109 -5.632 45.450 1.00 97.06 125 VAL A N 1
ATOM 955 C CA . VAL A 1 125 ? -37.028 -6.644 46.000 1.00 97.06 125 VAL A CA 1
ATOM 956 C C . VAL A 1 125 ? -36.829 -6.803 47.509 1.00 97.06 125 VAL A C 1
ATOM 958 O O . VAL A 1 125 ? -37.810 -6.800 48.255 1.00 97.06 125 VAL A O 1
ATOM 961 N N . SER A 1 126 ? -35.577 -6.892 47.965 1.00 96.31 126 SER A N 1
ATOM 962 C CA . SER A 1 126 ? -35.237 -7.002 49.389 1.00 96.31 126 SER A CA 1
ATOM 963 C C . SER A 1 126 ? -35.724 -5.789 50.189 1.00 96.31 126 SER A C 1
ATOM 965 O O . SER A 1 126 ? -36.373 -5.945 51.226 1.00 96.31 126 SER A O 1
ATOM 967 N N . LEU A 1 127 ? -35.521 -4.575 49.663 1.00 96.31 127 LEU A N 1
ATOM 968 C CA . LEU A 1 127 ? -36.025 -3.341 50.265 1.00 96.31 127 LEU A CA 1
ATOM 969 C C . LEU A 1 127 ? -37.548 -3.397 50.447 1.00 96.31 127 LEU A C 1
ATOM 971 O O . LEU A 1 127 ? -38.048 -3.162 51.545 1.00 96.31 127 LEU A O 1
ATOM 975 N N . LYS A 1 128 ? -38.288 -3.795 49.405 1.00 96.69 128 LYS A N 1
ATOM 976 C CA . LYS A 1 128 ? -39.751 -3.929 49.464 1.00 96.69 128 LYS A CA 1
ATOM 977 C C . LYS A 1 128 ? -40.201 -4.943 50.524 1.00 96.69 128 LYS A C 1
ATOM 979 O O . LYS A 1 128 ? -41.168 -4.690 51.245 1.00 96.69 128 LYS A O 1
ATOM 984 N N . GLN A 1 129 ? -39.509 -6.077 50.647 1.00 96.19 129 GLN A N 1
ATOM 985 C CA . GLN A 1 129 ? -39.792 -7.082 51.680 1.00 96.19 129 GLN A CA 1
ATOM 986 C C . GLN A 1 129 ? -39.516 -6.549 53.093 1.00 96.19 129 GLN A C 1
ATOM 988 O O . GLN A 1 129 ? -40.326 -6.761 54.003 1.00 96.19 129 GLN A O 1
ATOM 993 N N . MET A 1 130 ? -38.413 -5.821 53.289 1.00 94.50 130 MET A N 1
ATOM 994 C CA . MET A 1 130 ? -38.102 -5.183 54.570 1.00 94.50 130 MET A CA 1
ATOM 995 C C . MET A 1 130 ? -39.139 -4.120 54.937 1.00 94.50 130 MET A C 1
ATOM 997 O O . MET A 1 130 ? -39.615 -4.100 56.072 1.00 94.50 130 MET A O 1
ATOM 1001 N N . GLU A 1 131 ? -39.557 -3.283 53.986 1.00 96.50 131 GLU A N 1
ATOM 1002 C CA . GLU A 1 131 ? -40.614 -2.292 54.201 1.00 96.50 131 GLU A CA 1
ATOM 1003 C C . GLU A 1 131 ? -41.938 -2.945 54.616 1.00 96.50 131 GLU A C 1
ATOM 1005 O O . GLU A 1 131 ? -42.590 -2.483 55.556 1.00 96.50 131 GLU A O 1
ATOM 1010 N N . GLN A 1 132 ? -42.333 -4.038 53.957 1.00 95.25 132 GLN A N 1
ATOM 1011 C CA . GLN A 1 132 ? -43.527 -4.805 54.324 1.00 95.25 132 GLN A CA 1
ATOM 1012 C C . GLN A 1 132 ? -43.407 -5.415 55.724 1.00 95.25 132 GLN A C 1
ATOM 1014 O O . GLN A 1 132 ? -44.334 -5.298 56.528 1.00 95.25 132 GLN A O 1
ATOM 1019 N N . THR A 1 133 ? -42.254 -6.003 56.044 1.00 95.12 133 THR A N 1
ATOM 1020 C CA . THR A 1 133 ? -41.973 -6.579 57.368 1.00 95.12 133 THR A CA 1
ATOM 1021 C C . THR A 1 133 ? -42.060 -5.513 58.456 1.00 95.12 133 THR A C 1
ATOM 1023 O O . THR A 1 133 ? -42.688 -5.721 59.495 1.00 95.12 133 THR A O 1
ATOM 1026 N N . LEU A 1 134 ? -41.497 -4.333 58.199 1.00 94.69 134 LEU A N 1
ATOM 1027 C CA . LEU A 1 134 ? -41.512 -3.206 59.120 1.00 94.69 134 LEU A CA 1
ATOM 1028 C C . LEU A 1 134 ? -42.928 -2.642 59.313 1.00 94.69 134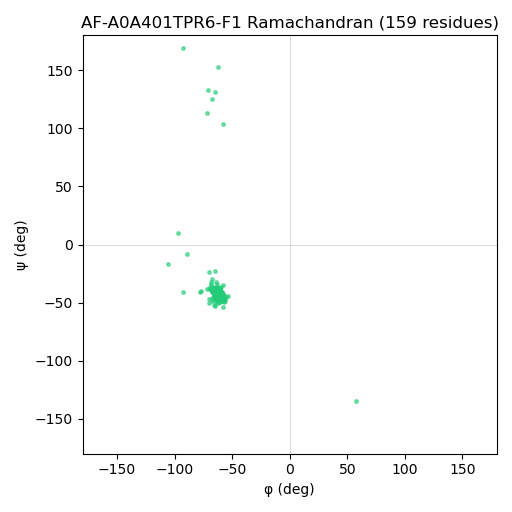 LEU A C 1
ATOM 1030 O O . LEU A 1 134 ? -43.314 -2.347 60.446 1.00 94.69 134 LEU A O 1
ATOM 1034 N N . ARG A 1 135 ? -43.738 -2.556 58.247 1.00 94.12 135 ARG A N 1
ATOM 1035 C CA . ARG A 1 135 ? -45.172 -2.223 58.357 1.00 94.12 135 ARG A CA 1
ATOM 1036 C C . ARG A 1 135 ? -45.920 -3.248 59.211 1.00 94.12 135 ARG A C 1
ATOM 1038 O O . ARG A 1 135 ? -46.640 -2.852 60.125 1.00 94.12 135 ARG A O 1
ATOM 1045 N N . GLY A 1 136 ? -45.705 -4.542 58.977 1.00 93.62 136 GLY A N 1
ATOM 1046 C CA . GLY A 1 136 ? -46.322 -5.615 59.763 1.00 93.62 136 GLY A CA 1
ATOM 1047 C C . GLY A 1 136 ? -45.922 -5.581 61.242 1.00 93.62 136 GLY A C 1
ATOM 1048 O O . GLY A 1 136 ? -46.771 -5.719 62.121 1.00 93.62 136 GLY A O 1
ATOM 1049 N N . ALA A 1 137 ? -44.645 -5.331 61.542 1.00 91.31 137 ALA A N 1
ATOM 1050 C CA . ALA A 1 137 ? -44.158 -5.190 62.914 1.00 91.31 137 ALA A CA 1
ATOM 1051 C C . ALA A 1 137 ? -44.771 -3.972 63.626 1.00 91.31 137 ALA A C 1
ATOM 1053 O O . ALA A 1 137 ? -45.157 -4.070 64.792 1.00 91.31 137 ALA A O 1
ATOM 1054 N N . ARG A 1 138 ? -44.911 -2.838 62.922 1.00 91.62 138 ARG A N 1
ATOM 1055 C CA . ARG A 1 138 ? -45.594 -1.642 63.442 1.00 91.62 138 ARG A CA 1
ATOM 1056 C C . ARG A 1 138 ? -47.070 -1.914 63.741 1.00 91.62 138 ARG A C 1
ATOM 1058 O O . ARG A 1 138 ? -47.525 -1.534 64.816 1.00 91.62 138 ARG A O 1
ATOM 1065 N N . ALA A 1 139 ? -47.782 -2.611 62.854 1.00 89.50 139 ALA A N 1
ATOM 1066 C CA . ALA A 1 139 ? -49.179 -2.994 63.073 1.00 89.50 139 ALA A CA 1
ATOM 1067 C C . ALA A 1 139 ? -49.339 -3.892 64.314 1.00 89.50 139 ALA A C 1
ATOM 1069 O O . ALA A 1 139 ? -50.098 -3.554 65.219 1.00 89.50 139 ALA A O 1
ATOM 1070 N N . LYS A 1 140 ? -48.528 -4.955 64.431 1.00 88.06 140 LYS A N 1
ATOM 1071 C CA . LYS A 1 140 ? -48.528 -5.847 65.608 1.00 88.06 140 LYS A CA 1
ATOM 1072 C C . LYS A 1 140 ? -48.191 -5.121 66.910 1.00 88.06 140 LYS A C 1
ATOM 1074 O O . LYS A 1 140 ? -48.723 -5.462 67.964 1.00 88.06 140 LYS A O 1
ATOM 1079 N N . LYS A 1 141 ? -47.281 -4.140 66.870 1.00 87.69 141 LYS A N 1
ATOM 1080 C CA . LYS A 1 141 ? -46.980 -3.298 68.038 1.00 87.69 141 LYS A CA 1
ATOM 1081 C C . LYS A 1 141 ? -48.216 -2.499 68.460 1.00 87.69 141 LYS A C 1
ATOM 1083 O O . LYS A 1 141 ? -48.507 -2.463 69.650 1.00 87.69 141 LYS A O 1
ATOM 1088 N N . GLY A 1 142 ? -48.937 -1.920 67.497 1.00 83.00 142 GLY A N 1
ATOM 1089 C CA . GLY A 1 142 ? -50.209 -1.234 67.727 1.00 83.00 142 GLY A CA 1
ATOM 1090 C C . GLY A 1 142 ? -51.251 -2.150 68.368 1.00 83.00 142 GLY A C 1
ATOM 1091 O O . GLY A 1 142 ? -51.721 -1.844 69.455 1.00 83.00 142 GLY A O 1
ATOM 1092 N N . GLU A 1 143 ? -51.518 -3.315 67.772 1.00 82.06 143 GLU A N 1
ATOM 1093 C CA . GLU A 1 143 ? -52.472 -4.305 68.301 1.00 82.06 143 GLU A CA 1
ATOM 1094 C C . GLU A 1 143 ? -52.148 -4.734 69.736 1.00 82.06 143 GLU A C 1
ATOM 1096 O O . GLU A 1 143 ? -53.033 -4.775 70.588 1.00 82.06 143 GLU A O 1
ATOM 1101 N N . LYS A 1 144 ? -50.871 -5.016 70.036 1.00 80.12 144 LYS A N 1
ATOM 1102 C CA . LYS A 1 144 ? -50.440 -5.362 71.399 1.00 80.12 144 LYS A CA 1
ATOM 1103 C C . LYS A 1 144 ? -50.679 -4.226 72.387 1.00 80.12 144 LYS A C 1
ATOM 1105 O O . LYS A 1 144 ? -51.025 -4.490 73.534 1.00 80.12 144 LYS A O 1
ATOM 1110 N N . GLN A 1 145 ? -50.467 -2.984 71.963 1.00 77.12 145 GLN A N 1
A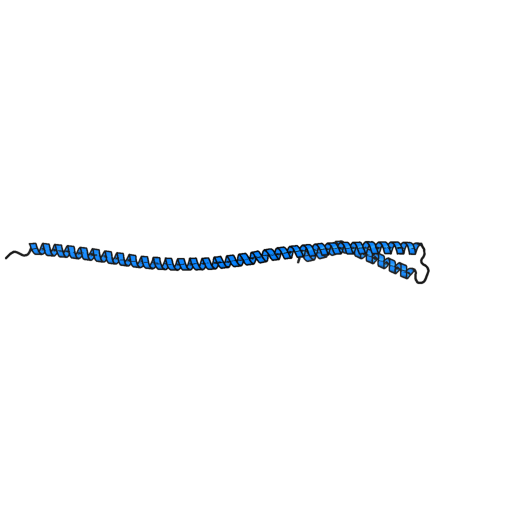TOM 1111 C CA . GLN A 1 145 ? -50.665 -1.814 72.808 1.00 77.12 145 GLN A CA 1
ATOM 1112 C C . GLN A 1 145 ? -52.158 -1.596 73.080 1.00 77.12 145 GLN A C 1
ATOM 1114 O O . GLN A 1 145 ? -52.549 -1.525 74.239 1.00 77.12 145 GLN A O 1
ATOM 1119 N N . THR A 1 146 ? -53.002 -1.654 72.047 1.00 74.56 146 THR A N 1
ATOM 1120 C CA . THR A 1 146 ? -54.463 -1.580 72.190 1.00 74.56 146 THR A CA 1
ATOM 1121 C C . THR A 1 146 ? -55.015 -2.724 73.042 1.00 74.56 146 THR A C 1
ATOM 1123 O O . THR A 1 146 ? -55.816 -2.489 73.939 1.00 74.56 146 THR A O 1
ATOM 1126 N N . GLY A 1 147 ? -54.557 -3.961 72.822 1.00 75.50 147 GLY A N 1
ATOM 1127 C CA . GLY A 1 147 ? -54.956 -5.118 73.627 1.00 75.50 147 GLY A CA 1
ATOM 1128 C C . GLY A 1 147 ? -54.538 -4.991 75.095 1.00 75.50 147 GLY A C 1
ATOM 1129 O O . GLY A 1 147 ? -55.319 -5.322 75.986 1.00 75.50 147 GLY A O 1
ATOM 1130 N N . ARG A 1 148 ? -53.339 -4.453 75.363 1.00 75.44 148 ARG A N 1
ATOM 1131 C CA . ARG A 1 148 ? -52.890 -4.145 76.728 1.00 75.44 148 ARG A CA 1
ATOM 1132 C C . ARG A 1 148 ? -53.783 -3.093 77.379 1.00 75.44 148 ARG A C 1
ATOM 1134 O O . ARG A 1 148 ? -54.194 -3.283 78.517 1.00 75.44 148 ARG A O 1
ATOM 1141 N N . ASP A 1 149 ? -54.090 -2.018 76.667 1.00 73.12 149 ASP A N 1
ATOM 1142 C CA . ASP A 1 149 ? -54.874 -0.906 77.201 1.00 73.12 149 ASP A CA 1
ATOM 1143 C C . ASP A 1 149 ? -56.337 -1.321 77.461 1.00 73.12 149 ASP A C 1
ATOM 1145 O O . ASP A 1 149 ? -56.905 -0.946 78.486 1.00 73.12 149 ASP A O 1
ATOM 1149 N N . ILE A 1 150 ? -56.915 -2.191 76.618 1.00 73.44 150 ILE A N 1
ATOM 1150 C CA . ILE A 1 150 ? -58.217 -2.837 76.872 1.00 73.44 150 ILE A CA 1
ATOM 1151 C C . ILE A 1 150 ? -58.153 -3.735 78.114 1.00 73.44 150 ILE A C 1
ATOM 1153 O O . ILE A 1 150 ? -59.038 -3.659 78.962 1.00 73.44 150 ILE A O 1
ATOM 1157 N N . GLY A 1 151 ? -57.120 -4.574 78.253 1.00 70.94 151 GLY A N 1
ATOM 1158 C CA . GLY A 1 151 ? -56.963 -5.451 79.420 1.00 70.94 151 GLY A CA 1
ATOM 1159 C C . GLY A 1 151 ? -56.813 -4.673 80.731 1.00 70.94 151 GLY A C 1
ATOM 1160 O O . GLY A 1 151 ? -57.422 -5.027 81.742 1.00 70.94 151 GLY A O 1
ATOM 1161 N N . ILE A 1 152 ? -56.066 -3.565 80.701 1.00 71.12 152 ILE A N 1
ATOM 1162 C CA . ILE A 1 152 ? -55.965 -2.623 81.821 1.00 71.12 152 ILE A CA 1
ATOM 1163 C C . ILE A 1 152 ? -57.343 -2.014 82.110 1.00 71.12 152 ILE A C 1
ATOM 1165 O O . ILE A 1 152 ? -57.799 -2.072 83.247 1.00 71.12 152 ILE A O 1
ATOM 1169 N N . GLY A 1 153 ? -58.040 -1.494 81.096 1.00 68.06 153 GLY A N 1
ATOM 1170 C CA . GLY A 1 153 ? -59.376 -0.911 81.248 1.00 68.06 153 GLY A CA 1
ATOM 1171 C C . GLY A 1 153 ? -60.396 -1.882 81.849 1.00 68.06 153 GLY A C 1
ATOM 1172 O O . GLY A 1 153 ? -61.113 -1.518 82.773 1.00 68.06 153 GLY A O 1
ATOM 1173 N N . LEU A 1 154 ? -60.409 -3.141 81.403 1.00 68.12 154 LEU A N 1
ATOM 1174 C CA . LEU A 1 154 ? -61.273 -4.188 81.960 1.00 68.12 154 LEU A CA 1
ATOM 1175 C C . LEU A 1 154 ? -60.944 -4.506 83.424 1.00 68.12 154 LEU A C 1
ATOM 1177 O O . LEU A 1 154 ? -61.856 -4.780 84.199 1.00 68.12 154 LEU A O 1
ATOM 1181 N N . SER A 1 155 ? -59.677 -4.394 83.8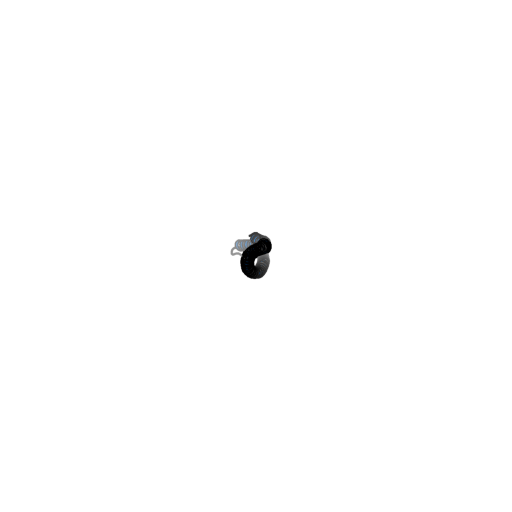30 1.00 62.84 155 SER A N 1
ATOM 1182 C CA . SER A 1 155 ? -59.261 -4.577 85.230 1.00 62.84 155 SER A CA 1
ATOM 1183 C C . SER A 1 155 ? -59.844 -3.508 86.165 1.00 62.84 155 SER A C 1
ATOM 1185 O O . SER A 1 155 ? -59.982 -3.758 87.356 1.00 62.84 155 SER A O 1
ATOM 1187 N N . PHE A 1 156 ? -60.228 -2.341 85.634 1.00 61.19 156 PHE A N 1
ATOM 1188 C CA . PHE A 1 156 ? -60.912 -1.279 86.382 1.00 61.19 156 PHE A CA 1
ATOM 1189 C C . PHE A 1 156 ? -62.447 -1.396 86.371 1.00 61.19 156 PHE A C 1
ATOM 1191 O O . PHE A 1 156 ? -63.112 -0.635 87.069 1.00 61.19 156 PHE A O 1
ATOM 1198 N N . VAL A 1 157 ? -63.019 -2.316 85.583 1.00 59.88 157 VAL A N 1
ATOM 1199 C CA . VAL A 1 157 ? -64.478 -2.503 85.444 1.00 59.88 157 VAL A CA 1
ATOM 1200 C C . VAL A 1 157 ? -64.968 -3.761 86.168 1.00 59.88 157 VAL A C 1
ATOM 1202 O O . VAL A 1 157 ? -66.158 -3.866 86.453 1.00 59.88 157 VAL A O 1
ATOM 1205 N N . ILE A 1 158 ? -64.080 -4.701 86.518 1.00 54.38 158 ILE A N 1
ATOM 1206 C CA . ILE A 1 158 ? -64.443 -5.839 87.373 1.00 54.38 158 ILE A CA 1
ATOM 1207 C C . ILE A 1 158 ? -64.655 -5.305 88.798 1.00 54.38 158 ILE A C 1
ATOM 1209 O O . ILE A 1 158 ? -63.689 -4.858 89.421 1.00 54.38 158 ILE A O 1
ATOM 1213 N N . PRO A 1 159 ? -65.887 -5.331 89.339 1.00 53.97 159 PRO A N 1
ATOM 1214 C CA . PRO A 1 159 ? -66.093 -5.001 90.734 1.00 53.97 159 PRO A CA 1
ATOM 1215 C C . PRO A 1 159 ? -65.440 -6.108 91.556 1.00 53.97 159 PRO A C 1
ATOM 1217 O O . PRO A 1 159 ? -65.738 -7.287 91.357 1.00 53.97 159 PRO A O 1
ATOM 1220 N N . CYS A 1 160 ? -64.544 -5.733 92.465 1.00 53.94 160 CYS A N 1
ATOM 1221 C CA . CYS A 1 160 ? -64.128 -6.616 93.544 1.00 53.94 160 CYS A CA 1
ATOM 1222 C C . CYS A 1 160 ? -65.391 -7.007 94.328 1.00 53.94 160 CYS A C 1
ATOM 1224 O O . CYS A 1 160 ? -65.942 -6.175 95.051 1.00 53.94 160 CYS A O 1
ATOM 1226 N N . ILE A 1 161 ? -65.870 -8.233 94.116 1.00 48.97 161 ILE A N 1
ATOM 1227 C CA . ILE A 1 161 ? -66.779 -8.933 95.028 1.00 48.97 161 ILE A CA 1
ATOM 1228 C C . ILE A 1 161 ? -65.907 -9.656 96.049 1.00 48.97 161 ILE A C 1
ATOM 1230 O O . ILE A 1 161 ? -64.917 -10.287 95.607 1.00 48.97 161 ILE A O 1
#

pLDDT: mean 87.53, std 11.03, range [48.97, 98.12]

Foldseek 3Di:
DVVVVVLVVQLCVQQVVLQVQLVVLVVVLVVLVVVCPPHDDDPVSVVSNVVSVVSNVVSNVSNVVSNVVSVVVVVVVVVVVVVVCVVVVVVVVVVVVVVVVVVVVVVVVVVVVVVVVVVVVVVVVVVVVVVVVVVVVVVVVVVVVVVVVVVVVVVVVDDDD

Sequence (161 aa):
MEDCEVYERDCKEAVSPSFLRGISSILTLLELAVSAGTGDLSEASSKQFKIEIESALREILSAEEAASRIVDDVDASCEKLMVQHGKLSKEQKELQKCLKCTQDQLVEVEDQRKRTEGQLQAAAVSLKQMEQTLRGARAKKGEKQTGRDIGIGLSFVIPCI

Secondary structure (DSSP, 8-state):
-HHHHHHHHHHHHHHHHHHHHHHHHHHHHHHHHHHHTTSPPPHHHHHHHHHHHHHHHHHHHHHHHHHHHHHHHHHHHHHHHHHHHHHHHHHHHHHHHHHHHHHHHHHHHHHHHHHHHHHHHHHHHHHHHHHHHHHHHHHHHHHHHHHHHHHHHHHTTS---

Organism: Chiloscyllium punctatum (NCBI:txid137246)

Solvent-accessible surface area (backbone atoms only — not comparable to full-atom values): 8505 Å² total; per-residue (Å²): 113,70,67,58,58,46,53,53,49,52,48,50,65,62,22,44,65,30,38,53,48,14,53,49,28,49,51,52,43,50,51,53,51,59,72,38,59,95,56,85,71,49,73,67,56,51,52,50,48,52,51,30,52,55,48,20,52,53,24,39,52,51,16,50,52,44,47,50,52,51,51,53,52,49,52,54,50,50,52,53,50,52,52,50,49,54,51,52,54,50,55,50,53,51,50,52,51,51,51,50,54,52,51,54,50,49,54,53,52,53,52,51,49,52,52,52,53,52,51,52,53,51,51,53,52,50,50,53,51,50,53,51,50,52,52,52,52,52,50,53,53,49,52,53,49,53,52,49,52,50,54,53,53,50,65,73,67,57,76,90,124

Radius of gyration: 53.15 Å; Cα contacts (8 Å, |Δi|>4): 46; chains: 1; bounding box: 101×22×153 Å

Mean predicted aligned error: 12.01 Å